Protein AF-A0A8T3XBK8-F1 (afdb_monomer)

Nearest PDB structures (foldseek):
  8esv-assembly1_B  TM=6.126E-01  e=5.737E+00  Homo sapiens

Sequence (84 aa):
MAKIVGWIILIIGLILLVISSIPPVRSAVSFIPAQITNLYLMIAGAILAILGAVMAFTGTGSQKAAEVPIYHGKDIVGFRRVGK

pLDDT: mean 82.74, std 9.87, range [54.72, 94.81]

Solvent-accessible surface area (backbone atoms only — not comparable to full-atom values): 4751 Å² total; per-residue (Å²): 108,64,42,61,54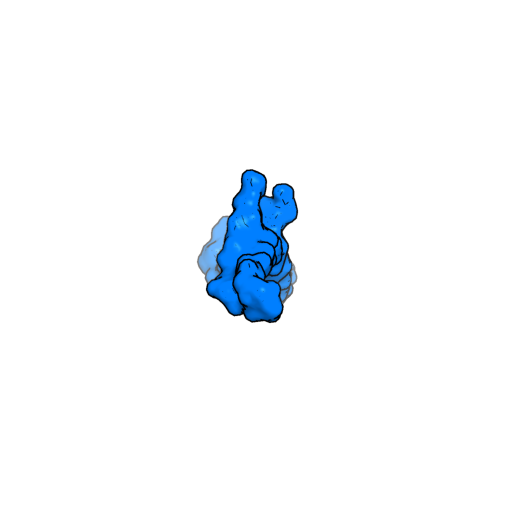,10,48,54,39,23,52,53,10,49,53,37,34,48,38,48,72,34,66,74,52,37,74,74,43,81,88,60,65,86,84,63,52,56,68,56,41,36,51,53,10,49,52,32,28,51,54,9,44,51,40,41,58,58,82,70,68,72,74,71,60,58,61,46,74,38,69,59,90,93,45,78,77,46,70,44,72,55,76,133

Secondary structure (DSSP, 8-state):
-HHHHHHHHHHHHHHHHHHHH-HHHHHH-TTS-TTS-HHHHHHHHHHHHHHHHHHHHTT-------EEEEEETTEEEEEEE---

Foldseek 3Di:
DQLVVLQVLLVVLVLLLCCLPPVVNVVVDPPDPPPDDSVNSNVSSVVSNVSSCCSNPPPPPPPQQPWDFDDDPPDGPDTDRPDD

Radius of gyration: 23.21 Å; Cα contacts (8 Å, |Δi|>4): 94; chains: 1; bounding box: 48×25×64 Å

Mean predicted aligned error: 11.09 Å

Structure (mmCIF, N/CA/C/O backbone):
data_AF-A0A8T3XBK8-F1
#
_entry.id   AF-A0A8T3XBK8-F1
#
loop_
_atom_site.group_PDB
_atom_site.id
_atom_site.type_symbol
_atom_site.label_atom_id
_atom_site.label_alt_id
_atom_site.label_comp_id
_atom_site.label_asym_id
_atom_site.label_entity_id
_atom_site.label_seq_id
_atom_site.pdbx_PDB_ins_code
_atom_site.Cartn_x
_atom_site.Cartn_y
_atom_site.Cartn_z
_atom_site.occupancy
_atom_site.B_iso_or_equiv
_atom_site.auth_seq_id
_atom_site.auth_comp_id
_atom_site.auth_asym_id
_atom_site.auth_atom_id
_atom_site.pdbx_PDB_model_num
ATOM 1 N N . MET A 1 1 ? -14.760 11.563 4.335 1.00 70.62 1 MET A N 1
ATOM 2 C CA . MET A 1 1 ? -13.560 12.280 3.851 1.00 70.62 1 MET A CA 1
ATOM 3 C C . MET A 1 1 ? -12.315 11.400 3.921 1.00 70.62 1 MET A C 1
ATOM 5 O O . MET A 1 1 ? -11.898 10.934 2.873 1.00 70.62 1 MET A O 1
ATOM 9 N N . ALA A 1 2 ? -11.789 11.069 5.110 1.00 74.31 2 ALA A N 1
ATOM 10 C CA . ALA A 1 2 ? -10.546 10.288 5.252 1.00 74.31 2 ALA A CA 1
ATOM 11 C C . ALA A 1 2 ? -10.539 8.940 4.500 1.00 74.31 2 ALA A C 1
ATOM 13 O O . ALA A 1 2 ? -9.555 8.616 3.847 1.00 74.31 2 ALA A O 1
ATOM 14 N N . LYS A 1 3 ? -11.664 8.208 4.494 1.00 80.50 3 LYS A N 1
ATOM 15 C CA . LYS A 1 3 ? -11.788 6.945 3.743 1.00 80.50 3 LYS A CA 1
ATOM 16 C C . LYS A 1 3 ? -11.676 7.131 2.228 1.00 80.50 3 LYS A C 1
ATOM 18 O O . LYS A 1 3 ? -10.999 6.352 1.575 1.00 80.50 3 LYS A O 1
ATOM 23 N N . ILE A 1 4 ? -12.311 8.170 1.673 1.00 87.56 4 ILE A N 1
ATOM 24 C CA . ILE A 1 4 ? -12.266 8.470 0.229 1.00 87.56 4 ILE A CA 1
ATOM 25 C C . ILE A 1 4 ? -10.833 8.823 -0.176 1.00 87.56 4 ILE A C 1
ATOM 27 O O . ILE A 1 4 ? -10.329 8.307 -1.166 1.00 87.56 4 ILE A O 1
ATOM 31 N N . VAL A 1 5 ? -10.156 9.638 0.638 1.00 88.69 5 VAL A N 1
ATOM 32 C CA . VAL A 1 5 ? -8.741 9.976 0.440 1.00 88.69 5 VAL A CA 1
ATOM 33 C C . VAL A 1 5 ? -7.865 8.720 0.514 1.00 88.69 5 VAL A C 1
ATOM 35 O O . VAL A 1 5 ? -7.026 8.522 -0.358 1.00 88.69 5 VAL A O 1
ATOM 38 N N . GLY A 1 6 ? -8.111 7.825 1.478 1.00 88.06 6 GLY A N 1
ATOM 39 C CA . GLY A 1 6 ? -7.414 6.539 1.583 1.00 88.06 6 GLY A CA 1
ATOM 40 C C . GLY A 1 6 ? -7.579 5.659 0.342 1.00 88.06 6 GLY A C 1
ATOM 41 O O . GLY A 1 6 ? -6.593 5.138 -0.170 1.00 88.06 6 GLY A O 1
ATOM 42 N N . TRP A 1 7 ? -8.797 5.558 -0.201 1.00 91.56 7 TRP A N 1
ATOM 43 C CA . TRP A 1 7 ? -9.060 4.817 -1.441 1.00 91.56 7 TRP A CA 1
ATOM 44 C C . TRP A 1 7 ? -8.348 5.419 -2.655 1.00 91.56 7 TRP A C 1
ATOM 46 O O . TRP A 1 7 ? -7.771 4.676 -3.444 1.00 91.56 7 TRP A O 1
ATOM 56 N N . ILE A 1 8 ? -8.338 6.747 -2.793 1.00 93.69 8 ILE A N 1
ATOM 57 C CA . ILE A 1 8 ? -7.618 7.426 -3.881 1.00 93.69 8 ILE A CA 1
ATOM 58 C C . ILE A 1 8 ? -6.116 7.129 -3.785 1.00 93.69 8 ILE A C 1
ATOM 60 O O . ILE A 1 8 ? -5.502 6.723 -4.770 1.00 93.69 8 ILE A O 1
ATOM 64 N N . ILE A 1 9 ? -5.536 7.274 -2.592 1.00 92.81 9 ILE A N 1
ATOM 65 C CA . ILE A 1 9 ? -4.114 7.001 -2.343 1.00 92.81 9 ILE A CA 1
ATOM 66 C C . ILE A 1 9 ? -3.781 5.529 -2.629 1.00 92.81 9 ILE A C 1
ATOM 68 O O . ILE A 1 9 ? -2.774 5.246 -3.277 1.00 92.81 9 ILE A O 1
ATOM 72 N N . LEU A 1 10 ? -4.641 4.598 -2.206 1.00 92.88 10 LEU A N 1
ATOM 73 C CA . LEU A 1 10 ? -4.482 3.166 -2.463 1.00 92.88 10 LEU A CA 1
ATOM 74 C C . LEU A 1 10 ? -4.463 2.862 -3.967 1.00 92.88 10 LEU A C 1
ATOM 76 O O . LEU A 1 10 ? -3.576 2.151 -4.435 1.00 92.88 10 LEU A O 1
ATOM 80 N N . ILE A 1 11 ? -5.416 3.411 -4.725 1.00 93.50 11 ILE A N 1
ATOM 81 C CA . ILE A 1 11 ? -5.503 3.209 -6.177 1.00 93.50 11 ILE A CA 1
ATOM 82 C C . ILE A 1 11 ? -4.234 3.730 -6.859 1.00 93.50 11 ILE A C 1
ATOM 84 O O . ILE A 1 11 ? -3.654 3.031 -7.687 1.00 93.50 11 ILE A O 1
ATOM 88 N N . ILE A 1 12 ? -3.757 4.916 -6.474 1.00 93.12 12 ILE A N 1
ATOM 89 C CA . ILE A 1 12 ? -2.517 5.489 -7.013 1.00 93.12 12 ILE A CA 1
ATOM 90 C C . ILE A 1 12 ? -1.308 4.600 -6.678 1.00 93.12 12 ILE A C 1
ATOM 92 O O . ILE A 1 12 ? -0.489 4.326 -7.555 1.00 93.12 12 ILE A O 1
ATOM 96 N N . GLY A 1 13 ? -1.209 4.105 -5.441 1.00 90.94 13 GLY A N 1
ATOM 97 C CA . GLY A 1 13 ? -0.141 3.191 -5.023 1.00 90.94 13 GLY A CA 1
ATOM 98 C C . GLY A 1 13 ? -0.136 1.877 -5.808 1.00 90.94 13 GLY A C 1
ATOM 99 O O . GLY A 1 13 ? 0.920 1.417 -6.243 1.00 90.94 13 GLY A O 1
ATOM 100 N N . LEU A 1 14 ? -1.319 1.311 -6.065 1.00 92.31 14 LEU A N 1
ATOM 101 C CA . LEU A 1 14 ? -1.474 0.109 -6.887 1.00 92.31 14 LEU A CA 1
ATOM 102 C C . LEU A 1 14 ? -1.079 0.352 -8.345 1.00 92.31 14 LEU A C 1
ATOM 104 O O . LEU A 1 14 ? -0.363 -0.462 -8.920 1.00 92.31 14 LEU A O 1
ATOM 108 N N . ILE A 1 15 ? -1.486 1.479 -8.932 1.00 90.31 15 ILE A N 1
ATOM 109 C CA . ILE A 1 15 ? -1.097 1.849 -10.300 1.00 90.31 15 ILE A CA 1
ATOM 110 C C . ILE A 1 15 ? 0.429 1.963 -10.408 1.00 90.31 15 ILE A C 1
ATOM 112 O O . ILE A 1 15 ? 1.020 1.406 -11.330 1.00 90.31 15 ILE A O 1
ATOM 116 N N . LEU A 1 16 ? 1.081 2.622 -9.445 1.00 88.50 16 LEU A N 1
ATOM 117 C CA . LEU A 1 16 ? 2.543 2.736 -9.403 1.00 88.50 16 LEU A CA 1
ATOM 118 C C . LEU A 1 16 ? 3.234 1.371 -9.300 1.00 88.50 16 LEU A C 1
ATOM 120 O O . LEU A 1 16 ? 4.216 1.129 -10.003 1.00 88.50 16 LEU A O 1
ATOM 124 N N . LEU A 1 17 ? 2.703 0.464 -8.479 1.00 89.69 17 LEU A N 1
ATOM 125 C CA . LEU A 1 17 ? 3.204 -0.90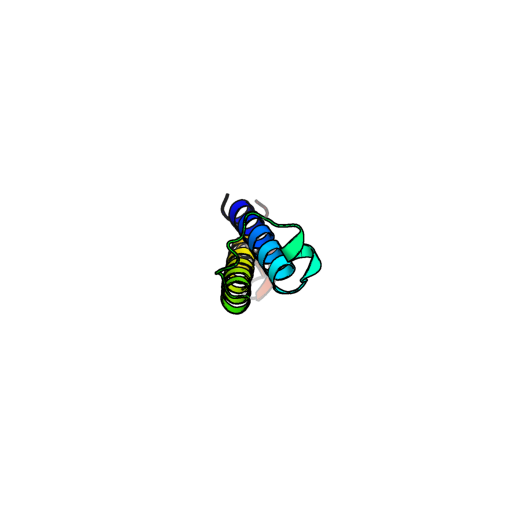7 -8.374 1.00 89.69 17 LEU A CA 1
ATOM 126 C C . LEU A 1 17 ? 3.086 -1.655 -9.704 1.00 89.69 17 LEU A C 1
ATOM 128 O O . LEU A 1 17 ? 4.075 -2.215 -10.175 1.00 89.69 17 LEU A O 1
ATOM 132 N N . VAL A 1 18 ? 1.922 -1.597 -10.353 1.00 89.12 18 VAL A N 1
ATOM 133 C CA . VAL A 1 18 ? 1.686 -2.242 -11.654 1.00 89.12 18 VAL A CA 1
ATOM 134 C C . VAL A 1 18 ? 2.643 -1.701 -12.718 1.00 89.12 18 VAL A C 1
ATOM 136 O O . VAL A 1 18 ? 3.257 -2.484 -13.442 1.00 89.12 18 VAL A O 1
ATOM 139 N N . ILE A 1 19 ? 2.836 -0.380 -12.774 1.00 87.00 19 ILE A N 1
ATOM 140 C CA . ILE A 1 19 ? 3.795 0.250 -13.690 1.00 87.00 19 ILE A CA 1
ATOM 141 C C . ILE A 1 19 ? 5.227 -0.226 -13.405 1.00 87.00 19 ILE A C 1
ATOM 143 O O . ILE A 1 19 ? 5.997 -0.458 -14.336 1.00 87.00 19 ILE A O 1
ATOM 147 N N . SER A 1 20 ? 5.596 -0.390 -12.131 1.00 85.06 20 SER A N 1
ATOM 148 C CA . SER A 1 20 ? 6.943 -0.831 -11.749 1.00 85.06 20 SER A CA 1
ATOM 149 C C . SER A 1 20 ? 7.219 -2.304 -12.077 1.00 85.06 20 SER A C 1
ATOM 151 O O . SER A 1 20 ? 8.358 -2.655 -12.382 1.00 85.06 20 SER A O 1
ATOM 153 N N . SER A 1 21 ? 6.196 -3.164 -12.028 1.00 84.31 21 SER A N 1
ATOM 154 C CA . SER A 1 21 ? 6.339 -4.616 -12.198 1.00 84.31 21 SER A CA 1
ATOM 155 C C . SER A 1 21 ? 6.098 -5.100 -13.629 1.00 84.31 21 SER A C 1
ATOM 157 O O . SER A 1 21 ? 6.606 -6.159 -13.991 1.00 84.31 21 SER A O 1
ATOM 159 N N . ILE A 1 22 ? 5.342 -4.356 -14.447 1.00 86.25 22 ILE A N 1
ATOM 160 C CA . ILE A 1 22 ? 4.963 -4.763 -15.808 1.00 86.25 22 ILE A CA 1
ATOM 161 C C . ILE A 1 22 ? 5.650 -3.844 -16.838 1.00 86.25 22 ILE A C 1
ATOM 163 O O . ILE A 1 22 ? 5.170 -2.733 -17.087 1.00 86.25 22 ILE A O 1
ATOM 167 N N . PRO A 1 23 ? 6.740 -4.290 -17.501 1.00 80.38 23 PRO A N 1
ATOM 168 C CA . PRO A 1 23 ? 7.474 -3.465 -18.466 1.00 80.38 23 PRO A CA 1
ATOM 169 C C . PRO A 1 23 ? 6.618 -2.901 -19.619 1.00 80.38 23 PRO A C 1
ATOM 171 O O . PRO A 1 23 ? 6.781 -1.720 -1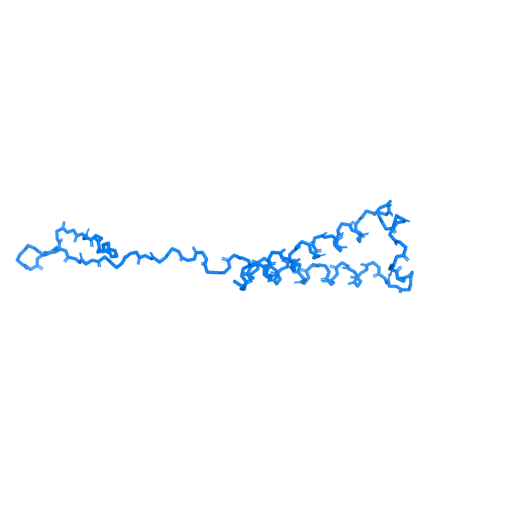9.928 1.00 80.38 23 PRO A O 1
ATOM 174 N N . PRO A 1 24 ? 5.661 -3.658 -20.206 1.00 81.94 24 PRO A N 1
ATOM 175 C CA . PRO A 1 24 ? 4.744 -3.121 -21.218 1.00 81.94 24 PRO A CA 1
ATOM 176 C C . PRO A 1 24 ? 3.912 -1.923 -20.738 1.00 81.94 24 PRO A C 1
ATOM 178 O O . PRO A 1 24 ? 3.656 -0.987 -21.496 1.00 81.94 24 PRO A O 1
ATOM 181 N N . VAL A 1 25 ? 3.507 -1.929 -19.465 1.00 82.06 25 VAL A N 1
ATOM 182 C CA . VAL A 1 25 ? 2.724 -0.837 -18.876 1.00 82.06 25 VAL A CA 1
ATOM 183 C C . VAL A 1 25 ? 3.609 0.391 -18.695 1.00 82.06 25 VAL A C 1
ATOM 185 O O . VAL A 1 25 ? 3.177 1.499 -18.994 1.00 82.06 25 VAL A O 1
ATOM 188 N N . ARG A 1 26 ? 4.877 0.212 -18.306 1.00 75.12 26 ARG A N 1
ATOM 189 C CA . ARG A 1 26 ? 5.846 1.314 -18.230 1.00 75.12 26 ARG A CA 1
ATOM 190 C C . ARG A 1 26 ? 6.076 1.977 -19.587 1.00 75.12 26 ARG A C 1
ATOM 192 O O . ARG A 1 26 ? 6.118 3.198 -19.652 1.00 75.12 26 ARG A O 1
ATOM 199 N N . SER A 1 27 ? 6.183 1.202 -20.667 1.00 78.06 27 SER A N 1
ATOM 200 C CA . SER A 1 27 ? 6.360 1.763 -22.015 1.00 78.06 27 SER A CA 1
ATOM 201 C C . SER A 1 27 ? 5.139 2.527 -22.532 1.00 78.06 27 SER A C 1
ATOM 203 O O . SER A 1 27 ? 5.294 3.430 -23.348 1.00 78.06 27 SER A O 1
ATOM 205 N N . ALA A 1 28 ? 3.936 2.206 -22.048 1.00 82.12 28 ALA A N 1
ATOM 206 C CA . ALA A 1 28 ? 2.720 2.948 -22.383 1.00 8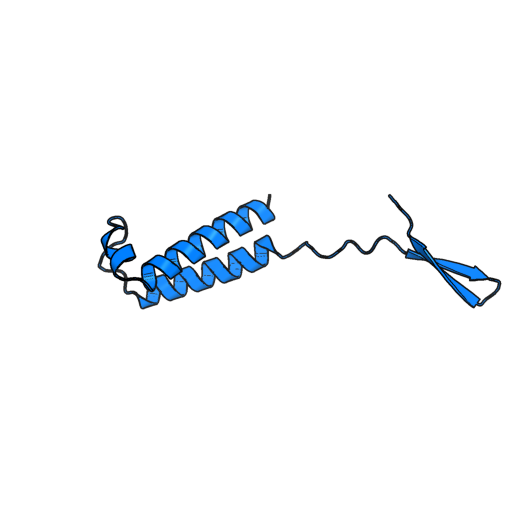2.12 28 ALA A CA 1
ATOM 207 C C . ALA A 1 28 ? 2.615 4.289 -21.630 1.00 82.12 28 ALA A C 1
ATOM 209 O O . ALA A 1 28 ? 1.803 5.142 -21.983 1.00 82.12 28 ALA A O 1
ATOM 210 N N . VAL A 1 29 ? 3.430 4.479 -20.589 1.00 78.94 29 VAL A N 1
ATOM 211 C CA . VAL A 1 29 ? 3.346 5.604 -19.664 1.00 78.94 29 VAL A CA 1
ATOM 212 C C . VAL A 1 29 ? 4.543 6.538 -19.862 1.00 78.94 29 VAL A C 1
ATOM 214 O O . VAL A 1 29 ? 5.606 6.368 -19.273 1.00 78.94 29 VAL A O 1
ATOM 217 N N . SER A 1 30 ? 4.358 7.565 -20.693 1.00 75.94 30 SER A N 1
ATOM 218 C CA . SER A 1 30 ? 5.413 8.518 -21.072 1.00 75.94 30 SER A CA 1
ATOM 219 C C . SER A 1 30 ? 5.700 9.612 -20.035 1.00 75.94 30 SER A C 1
ATOM 221 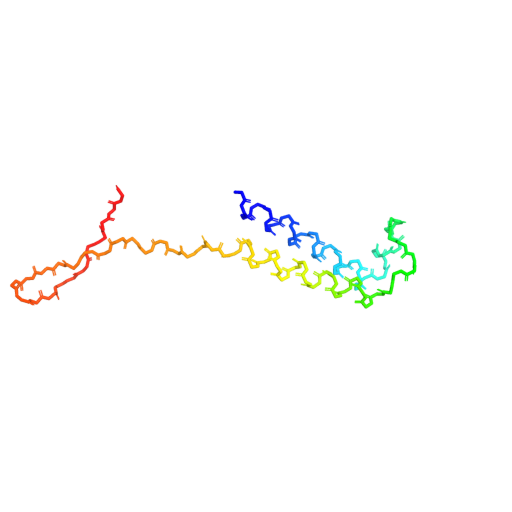O O . SER A 1 30 ? 6.698 10.318 -20.156 1.00 75.94 30 SER A O 1
ATOM 223 N N . PHE A 1 31 ? 4.857 9.767 -19.008 1.00 79.00 31 PHE A N 1
ATOM 224 C CA . PHE A 1 31 ? 5.001 10.833 -18.007 1.00 79.00 31 PHE A CA 1
ATOM 225 C C . PHE A 1 31 ? 6.031 10.531 -16.908 1.00 79.00 31 PHE A C 1
ATOM 227 O O . PHE A 1 31 ? 6.357 11.417 -16.120 1.00 79.00 31 PHE A O 1
ATOM 234 N N . ILE A 1 32 ? 6.536 9.295 -16.819 1.00 74.62 32 ILE A N 1
ATOM 235 C CA . ILE A 1 32 ? 7.520 8.910 -15.801 1.00 74.62 32 ILE A CA 1
ATOM 236 C C . ILE A 1 32 ? 8.928 9.102 -16.373 1.00 74.62 32 ILE A C 1
ATOM 238 O O . ILE A 1 32 ? 9.273 8.448 -17.360 1.00 74.62 32 ILE A O 1
ATOM 242 N N . PRO A 1 33 ? 9.778 9.941 -15.753 1.00 77.56 33 PRO A N 1
ATOM 243 C CA . PRO A 1 33 ? 11.147 10.128 -16.207 1.00 77.56 33 PRO A CA 1
ATOM 244 C C . PRO A 1 33 ? 11.908 8.797 -16.223 1.00 77.56 33 PRO A C 1
ATOM 246 O O . PRO A 1 33 ? 11.925 8.069 -15.229 1.00 77.56 33 PRO A O 1
ATOM 249 N N . ALA A 1 34 ? 12.603 8.501 -17.324 1.00 72.75 34 ALA A N 1
ATOM 250 C CA . ALA A 1 34 ? 13.413 7.282 -17.466 1.00 72.75 34 ALA A CA 1
ATOM 251 C C . ALA A 1 34 ? 14.518 7.156 -16.396 1.00 72.75 34 ALA A C 1
ATOM 253 O O . ALA A 1 34 ? 14.979 6.057 -16.098 1.00 72.75 34 ALA A O 1
ATOM 254 N N . GLN A 1 35 ? 14.893 8.290 -15.801 1.00 76.50 35 GLN A N 1
ATOM 255 C CA . GLN A 1 35 ? 15.869 8.437 -14.723 1.00 76.50 35 GLN A CA 1
ATOM 256 C C . GLN A 1 35 ? 15.432 7.742 -13.425 1.00 76.50 35 GLN A C 1
ATOM 258 O O . GLN A 1 35 ? 16.271 7.400 -12.597 1.00 76.50 35 GLN A O 1
ATOM 263 N N . ILE A 1 36 ? 14.121 7.561 -13.220 1.00 78.75 36 ILE A N 1
ATOM 264 C CA . ILE A 1 36 ? 13.609 6.945 -12.000 1.00 78.75 36 ILE A CA 1
ATOM 265 C C . ILE A 1 36 ? 13.817 5.434 -12.089 1.00 78.75 36 ILE A C 1
ATOM 267 O O . ILE A 1 36 ? 13.225 4.739 -12.922 1.00 78.75 36 ILE A O 1
ATOM 271 N N . THR A 1 37 ? 14.661 4.920 -11.198 1.00 83.31 37 THR A N 1
ATOM 272 C CA . THR A 1 37 ? 14.926 3.489 -11.058 1.00 83.31 37 THR A CA 1
ATOM 273 C C . THR A 1 37 ? 13.657 2.749 -10.631 1.00 83.31 37 THR A C 1
ATOM 275 O O . THR A 1 37 ? 12.926 3.214 -9.754 1.00 83.31 37 THR A O 1
ATOM 278 N N . ASN A 1 38 ? 13.429 1.552 -11.184 1.00 82.88 38 ASN A N 1
ATOM 279 C CA . ASN A 1 38 ? 12.291 0.692 -10.821 1.00 82.88 38 ASN A CA 1
ATOM 280 C C . ASN A 1 38 ? 12.181 0.465 -9.307 1.00 82.88 38 ASN A C 1
ATOM 282 O O . ASN A 1 38 ? 11.078 0.432 -8.772 1.00 82.88 38 ASN A O 1
ATOM 286 N N . LEU A 1 39 ? 13.322 0.377 -8.616 1.00 85.94 39 LEU A N 1
ATOM 287 C CA . LEU A 1 39 ? 13.387 0.243 -7.162 1.00 85.94 39 LEU A CA 1
ATOM 288 C C . LEU A 1 39 ? 12.638 1.381 -6.445 1.00 85.94 39 LEU A C 1
ATOM 290 O O . LEU A 1 39 ? 11.849 1.124 -5.542 1.00 85.94 39 LEU A O 1
ATOM 294 N N . TYR A 1 40 ? 12.838 2.632 -6.869 1.00 88.31 40 TYR A N 1
ATOM 295 C CA . TYR A 1 40 ? 12.197 3.790 -6.243 1.00 88.31 40 TYR A CA 1
ATOM 296 C C . TYR A 1 40 ? 10.692 3.830 -6.511 1.00 88.31 40 TYR A C 1
ATOM 298 O O . TYR A 1 40 ? 9.926 4.122 -5.596 1.00 88.31 40 TYR A O 1
ATOM 306 N N . LEU A 1 41 ? 10.255 3.486 -7.729 1.00 86.75 41 LEU A N 1
ATOM 307 C CA . LEU A 1 41 ? 8.826 3.382 -8.060 1.00 86.75 41 LEU A CA 1
ATOM 308 C C . LEU A 1 41 ? 8.137 2.290 -7.241 1.00 86.75 41 LEU A C 1
ATOM 310 O O . LEU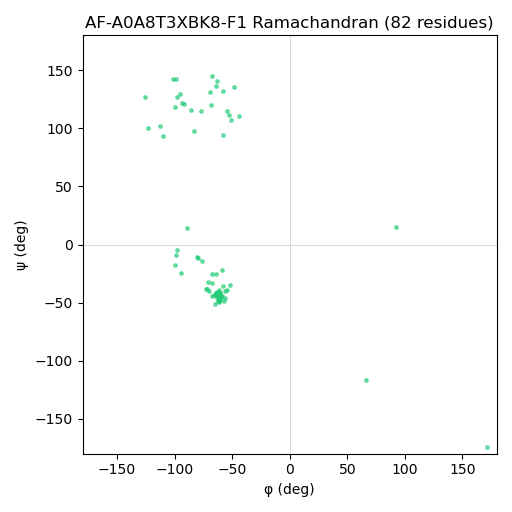 A 1 41 ? 7.031 2.496 -6.750 1.00 86.75 41 LEU A O 1
ATOM 314 N N . MET A 1 42 ? 8.810 1.155 -7.059 1.00 89.75 42 MET A N 1
ATOM 315 C CA . MET A 1 42 ? 8.289 0.034 -6.287 1.00 89.75 42 MET A CA 1
ATOM 316 C C . MET A 1 42 ? 8.178 0.383 -4.797 1.00 89.75 42 MET A C 1
ATOM 318 O O . MET A 1 42 ? 7.141 0.128 -4.188 1.00 89.75 42 MET A O 1
ATOM 322 N N . ILE A 1 43 ? 9.200 1.032 -4.221 1.00 92.25 43 ILE A N 1
ATOM 323 C CA . ILE A 1 43 ? 9.176 1.512 -2.829 1.00 92.25 43 ILE A CA 1
ATOM 324 C C . ILE A 1 43 ? 8.066 2.554 -2.640 1.00 92.25 43 ILE A C 1
ATOM 326 O O . ILE A 1 43 ? 7.264 2.434 -1.715 1.00 92.25 43 ILE A O 1
ATOM 330 N N . ALA A 1 44 ? 7.974 3.548 -3.528 1.00 89.69 44 ALA A N 1
ATOM 331 C CA . ALA A 1 44 ? 6.947 4.584 -3.452 1.00 89.69 44 ALA A CA 1
ATOM 332 C C . ALA A 1 44 ? 5.529 4.003 -3.590 1.00 89.69 44 ALA A C 1
ATOM 334 O O . ALA A 1 44 ? 4.646 4.336 -2.797 1.00 89.69 44 ALA A O 1
ATOM 335 N N . GLY A 1 45 ? 5.319 3.098 -4.551 1.00 90.94 45 GLY A N 1
ATOM 336 C CA . GLY A 1 45 ? 4.046 2.410 -4.758 1.00 90.94 45 GLY A CA 1
ATOM 337 C C . GLY A 1 45 ? 3.641 1.556 -3.556 1.00 90.94 45 GLY A C 1
ATOM 338 O O . GLY A 1 45 ? 2.498 1.635 -3.110 1.00 90.94 45 GLY A O 1
ATOM 339 N N . ALA A 1 46 ? 4.584 0.813 -2.969 1.00 92.25 46 ALA A N 1
ATOM 340 C CA . ALA A 1 46 ? 4.341 0.014 -1.770 1.00 92.25 46 ALA A CA 1
ATOM 341 C C . ALA A 1 46 ? 3.955 0.882 -0.563 1.00 92.25 46 ALA A C 1
ATOM 343 O O . ALA A 1 46 ? 2.970 0.58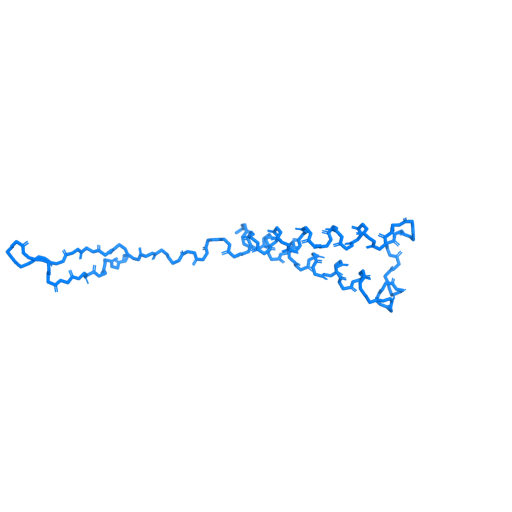5 0.112 1.00 92.25 46 ALA A O 1
ATOM 344 N N . ILE A 1 47 ? 4.675 1.982 -0.316 1.00 94.81 47 ILE A N 1
ATOM 345 C CA . ILE A 1 47 ? 4.368 2.910 0.783 1.00 94.81 47 ILE A CA 1
ATOM 346 C C . ILE A 1 47 ? 2.970 3.512 0.607 1.00 94.81 47 ILE A C 1
ATOM 348 O O . ILE A 1 47 ? 2.176 3.508 1.549 1.00 94.81 47 ILE A O 1
ATOM 352 N N . LEU A 1 48 ? 2.641 3.991 -0.597 1.00 93.38 48 LEU A N 1
ATOM 353 C CA . LEU A 1 48 ? 1.326 4.565 -0.889 1.00 93.38 48 LEU A CA 1
ATOM 354 C C . LEU A 1 48 ? 0.207 3.528 -0.758 1.00 93.38 48 LEU A C 1
ATOM 356 O O . LEU A 1 48 ? -0.830 3.832 -0.176 1.00 93.38 48 LEU A O 1
ATOM 360 N N . ALA A 1 49 ? 0.417 2.299 -1.232 1.00 92.81 49 ALA A N 1
ATOM 361 C CA . ALA A 1 49 ? -0.559 1.225 -1.088 1.00 92.81 49 ALA A CA 1
ATOM 362 C C . ALA A 1 49 ? -0.807 0.881 0.391 1.00 92.81 49 ALA A 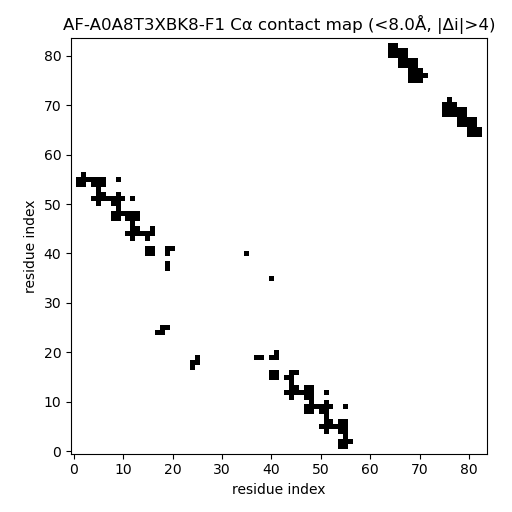C 1
ATOM 364 O O . ALA A 1 49 ? -1.958 0.764 0.804 1.00 92.81 49 ALA A O 1
ATOM 365 N N . ILE A 1 50 ? 0.247 0.787 1.209 1.00 93.50 50 ILE A N 1
ATOM 366 C CA . ILE A 1 50 ? 0.124 0.501 2.646 1.00 93.50 50 ILE A CA 1
ATOM 367 C C . ILE A 1 50 ? -0.597 1.644 3.367 1.00 93.50 50 ILE A C 1
ATOM 369 O O . ILE A 1 50 ? -1.574 1.402 4.074 1.00 93.50 50 ILE A O 1
ATOM 373 N N . LEU A 1 51 ? -0.164 2.893 3.173 1.00 91.62 51 LEU A N 1
ATOM 374 C CA . LEU A 1 51 ? -0.784 4.056 3.818 1.00 91.62 51 LEU A CA 1
ATOM 375 C C . LEU A 1 51 ? -2.239 4.243 3.373 1.00 91.62 51 LEU A C 1
ATOM 377 O O . LEU A 1 51 ? -3.116 4.477 4.206 1.00 91.62 51 LEU A O 1
ATOM 381 N N . GLY A 1 52 ? -2.504 4.083 2.076 1.00 89.62 52 GLY A N 1
ATOM 382 C CA . GLY A 1 52 ? -3.846 4.131 1.506 1.00 89.62 52 GLY A CA 1
ATOM 383 C C . GLY A 1 52 ? -4.752 3.050 2.087 1.00 89.62 52 GLY A C 1
ATOM 384 O O . GLY A 1 52 ? -5.867 3.355 2.506 1.00 89.62 52 GLY A O 1
ATOM 385 N N . ALA A 1 53 ? -4.260 1.812 2.204 1.00 89.00 53 ALA A N 1
ATOM 386 C CA . ALA A 1 53 ? -4.993 0.711 2.825 1.00 89.00 53 ALA A CA 1
ATOM 387 C C . ALA A 1 53 ? -5.307 1.015 4.291 1.00 89.00 53 ALA A C 1
ATOM 389 O O . ALA A 1 53 ? -6.464 0.933 4.702 1.00 89.00 53 ALA A O 1
ATOM 390 N N . VAL A 1 54 ? -4.311 1.433 5.074 1.00 90.00 54 VAL A N 1
ATOM 391 C CA . VAL A 1 54 ? -4.526 1.788 6.480 1.00 90.00 54 VAL A CA 1
ATOM 392 C C . VAL A 1 54 ? -5.585 2.884 6.587 1.00 90.00 54 VAL A C 1
ATOM 394 O O . VAL A 1 54 ? -6.545 2.711 7.326 1.00 90.00 54 VAL A O 1
ATOM 397 N N . MET A 1 55 ? -5.506 3.970 5.817 1.00 87.88 55 MET A N 1
ATOM 398 C CA . MET A 1 55 ? -6.511 5.044 5.866 1.00 87.88 55 MET A CA 1
ATOM 399 C C . MET A 1 55 ? -7.901 4.629 5.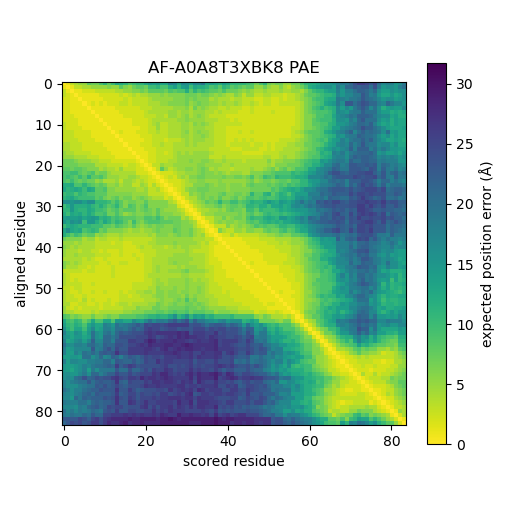353 1.00 87.88 55 MET A C 1
ATOM 401 O O . MET A 1 55 ? -8.911 5.127 5.852 1.00 87.88 55 MET A O 1
ATOM 405 N N . ALA A 1 56 ? -7.979 3.736 4.363 1.00 87.25 56 ALA A N 1
ATOM 406 C CA . ALA A 1 56 ? -9.244 3.256 3.807 1.00 87.25 56 ALA A CA 1
ATOM 407 C C . ALA A 1 56 ? -9.971 2.297 4.765 1.00 87.25 56 ALA A C 1
ATOM 409 O O . ALA A 1 56 ? -11.200 2.354 4.883 1.00 87.25 56 ALA A O 1
ATOM 410 N N . PHE A 1 57 ? -9.216 1.439 5.459 1.00 83.81 57 PHE A N 1
ATOM 411 C CA . PHE A 1 57 ? -9.753 0.373 6.307 1.00 83.81 57 PHE A CA 1
ATOM 412 C C . PHE A 1 57 ? -9.771 0.714 7.803 1.00 83.81 57 PHE A C 1
ATOM 414 O O . PHE A 1 57 ? -10.524 0.101 8.558 1.00 83.81 57 PHE A O 1
ATOM 421 N N . THR A 1 58 ? -9.020 1.713 8.269 1.00 76.88 58 THR A N 1
ATOM 422 C CA . THR A 1 58 ? -9.163 2.201 9.649 1.00 76.88 58 THR A CA 1
ATOM 423 C C . THR A 1 58 ? -10.510 2.913 9.819 1.00 76.88 58 THR A C 1
ATOM 425 O O . THR A 1 58 ? -10.943 3.729 9.006 1.00 76.88 58 THR A O 1
ATOM 428 N N . GLY A 1 59 ? -11.248 2.550 10.872 1.00 61.91 59 GLY A N 1
ATOM 429 C CA . GLY A 1 59 ? -12.587 3.091 11.137 1.00 61.91 59 GLY A CA 1
ATOM 430 C C . GLY A 1 59 ? -13.751 2.279 10.554 1.00 61.91 59 GLY A C 1
ATOM 431 O O . GLY A 1 59 ? -14.871 2.785 10.485 1.00 61.91 59 GLY A O 1
ATOM 432 N N . THR A 1 60 ? -13.533 1.033 10.126 1.00 58.75 60 THR A N 1
ATOM 433 C CA . THR A 1 60 ? -14.584 -0.012 10.084 1.00 58.75 60 THR A CA 1
ATOM 434 C C . THR A 1 60 ? -14.672 -0.793 11.391 1.00 58.75 60 THR A C 1
ATOM 436 O O . THR A 1 60 ? -15.334 -1.828 11.442 1.00 58.75 60 THR A O 1
ATOM 439 N N . GLY A 1 61 ? -14.058 -0.284 12.466 1.00 57.00 61 GLY A N 1
ATOM 440 C CA . GLY A 1 61 ? -14.378 -0.725 13.814 1.00 57.00 61 GLY A CA 1
ATOM 441 C C . GLY A 1 61 ? -15.885 -0.635 13.974 1.00 57.00 61 GLY A C 1
ATOM 442 O O . GLY A 1 61 ? -16.436 0.465 13.996 1.00 57.00 61 GLY A O 1
ATOM 443 N N . SER A 1 62 ? -16.538 -1.799 13.985 1.00 54.72 62 SER A N 1
ATOM 444 C CA . SER A 1 62 ? -17.926 -1.943 14.385 1.00 54.72 62 SER A CA 1
ATOM 445 C C . SER A 1 62 ? -18.056 -1.107 15.646 1.00 54.72 62 SER A C 1
ATOM 447 O O . SER A 1 62 ? -17.399 -1.413 16.645 1.00 54.72 62 SER A O 1
ATOM 449 N N . GLN A 1 63 ? -18.786 0.012 15.576 1.00 60.47 63 GLN A N 1
ATOM 450 C CA . GLN A 1 63 ? -19.269 0.659 16.782 1.00 60.47 63 GLN A CA 1
ATOM 451 C C . GLN A 1 63 ? -20.085 -0.438 17.445 1.00 60.47 63 GLN A C 1
ATOM 453 O O . GLN A 1 63 ? -21.222 -0.677 17.041 1.00 60.47 63 GLN A O 1
ATOM 458 N N . LYS A 1 64 ? -19.457 -1.193 18.358 1.00 59.91 64 LYS A N 1
ATOM 459 C CA . LYS A 1 64 ? -20.154 -2.174 19.171 1.00 59.91 64 LYS A CA 1
ATOM 460 C C . LYS A 1 64 ? -21.281 -1.364 19.778 1.00 59.91 64 LYS A C 1
ATOM 462 O O . LYS A 1 64 ? -21.013 -0.388 20.481 1.00 59.91 64 LYS A O 1
ATOM 467 N N . ALA A 1 65 ? -22.510 -1.671 19.361 1.00 66.62 65 ALA A N 1
ATOM 468 C CA . ALA A 1 65 ? -23.681 -1.014 19.907 1.00 66.62 65 ALA A CA 1
ATOM 469 C C . ALA A 1 65 ? -23.525 -1.072 21.425 1.00 66.62 65 ALA A C 1
ATOM 471 O O . ALA A 1 65 ? -23.071 -2.097 21.936 1.00 66.62 65 ALA A O 1
ATOM 472 N N . ALA A 1 66 ? -23.796 0.029 22.123 1.00 72.38 66 ALA A N 1
ATOM 473 C CA . ALA A 1 66 ? -23.716 0.013 23.572 1.00 72.38 66 ALA A CA 1
ATOM 474 C C . ALA A 1 66 ? -24.621 -1.128 24.062 1.00 72.38 66 ALA A C 1
ATOM 476 O O . ALA A 1 66 ? -25.824 -1.141 23.794 1.00 72.38 66 ALA A O 1
ATOM 477 N N . GLU A 1 67 ? -24.018 -2.143 24.673 1.00 80.00 67 GLU A N 1
ATOM 478 C CA . GLU A 1 67 ? -24.727 -3.292 25.215 1.00 80.00 67 GLU A CA 1
ATOM 479 C C . GLU A 1 67 ? -24.859 -3.062 26.715 1.00 80.00 67 GLU A C 1
ATOM 481 O O . GLU A 1 67 ? -23.865 -2.904 27.422 1.00 80.00 67 GLU A O 1
ATOM 486 N N . VAL A 1 68 ? -26.101 -2.984 27.191 1.00 82.44 68 VAL A N 1
ATOM 487 C CA . VAL A 1 68 ? -26.402 -2.816 28.613 1.00 82.44 68 VAL A CA 1
ATOM 488 C C . VAL A 1 68 ? -26.717 -4.194 29.195 1.00 82.44 68 VAL A C 1
ATOM 490 O O . VAL A 1 68 ? -27.570 -4.899 28.641 1.00 82.44 68 VAL A O 1
ATOM 493 N N . PRO A 1 69 ? -26.045 -4.609 30.283 1.00 87.56 69 PRO A N 1
ATOM 494 C CA . PRO A 1 69 ? -26.358 -5.863 30.955 1.00 87.56 69 PRO A CA 1
ATOM 495 C C . PRO A 1 69 ? -27.779 -5.831 31.538 1.00 87.56 69 PRO A C 1
ATOM 497 O O . PRO A 1 69 ? -28.209 -4.839 32.126 1.00 87.56 69 PRO A O 1
ATOM 500 N N . ILE A 1 70 ? -28.512 -6.929 31.365 1.00 85.88 70 ILE A N 1
ATOM 501 C CA . ILE A 1 70 ? -29.821 -7.175 31.972 1.00 85.88 70 ILE A CA 1
ATOM 502 C C . ILE A 1 70 ? -29.577 -7.955 33.264 1.00 85.88 70 ILE A C 1
ATOM 504 O O . ILE A 1 70 ? -29.001 -9.043 33.228 1.00 85.88 70 ILE A O 1
ATOM 508 N N . TYR A 1 71 ? -30.025 -7.409 34.392 1.00 90.69 71 TYR A N 1
ATOM 509 C CA . TYR A 1 71 ? -29.876 -8.034 35.706 1.00 90.69 71 TYR A CA 1
ATOM 510 C C . TYR A 1 71 ? -31.158 -8.754 36.131 1.00 90.69 71 TYR A C 1
ATOM 512 O O . TYR A 1 71 ? -32.262 -8.253 35.915 1.00 90.69 71 TYR A O 1
ATOM 520 N N . HIS A 1 72 ? -31.003 -9.900 36.791 1.00 83.94 72 HIS A N 1
ATOM 521 C CA . HIS A 1 72 ? -32.050 -10.566 37.557 1.00 83.94 72 HIS A CA 1
ATOM 522 C C . HIS A 1 72 ? -31.547 -10.744 38.993 1.00 83.94 72 HIS A C 1
ATOM 524 O O . HIS A 1 72 ? -30.719 -11.605 39.285 1.00 83.94 72 HIS A O 1
ATOM 530 N N . GLY A 1 73 ? -31.982 -9.861 39.894 1.00 89.75 73 GLY A N 1
ATOM 531 C CA . GLY A 1 73 ? -31.393 -9.771 41.230 1.00 89.75 73 GLY A CA 1
ATOM 532 C C . GLY A 1 73 ? -29.938 -9.295 41.163 1.00 89.75 73 GLY A C 1
ATOM 533 O O . GLY A 1 73 ? -29.682 -8.170 40.737 1.00 89.75 73 GLY A O 1
ATOM 534 N N . LYS A 1 74 ? -28.994 -10.142 41.597 1.00 88.19 74 LYS A N 1
ATOM 535 C CA . LYS A 1 74 ? -27.544 -9.866 41.544 1.00 88.19 74 LYS A CA 1
ATOM 536 C C . LYS A 1 74 ? -26.842 -10.501 40.337 1.00 88.19 74 LYS A C 1
ATOM 538 O O . LYS A 1 74 ? -25.665 -10.219 40.125 1.00 88.19 74 LYS A O 1
ATOM 543 N N . ASP A 1 75 ? -27.554 -11.296 39.540 1.00 86.81 75 ASP A N 1
ATOM 544 C CA . ASP A 1 75 ? -26.976 -12.052 38.430 1.00 86.81 75 ASP A CA 1
ATOM 545 C C . ASP A 1 75 ? -27.251 -11.376 37.081 1.00 86.81 75 ASP A C 1
ATOM 547 O O . ASP A 1 75 ? -28.325 -10.812 36.851 1.00 86.81 75 ASP A O 1
ATOM 551 N N . ILE A 1 76 ? -26.274 -11.428 36.171 1.00 85.81 76 ILE A N 1
ATOM 552 C CA . ILE A 1 76 ? -26.419 -10.927 34.796 1.00 85.81 76 ILE A CA 1
ATOM 553 C C . ILE A 1 76 ? -27.031 -12.042 33.949 1.00 85.81 76 ILE A C 1
ATOM 555 O O . ILE A 1 76 ? -26.408 -13.081 33.740 1.00 85.81 76 ILE A O 1
ATOM 559 N N . VAL A 1 77 ? -28.239 -11.813 33.436 1.00 88.94 77 VAL A N 1
ATOM 560 C CA . VAL A 1 77 ? -28.999 -12.798 32.645 1.00 88.94 77 VAL A CA 1
ATOM 561 C C . VAL A 1 77 ? -28.894 -12.580 31.136 1.00 88.94 77 VAL A C 1
ATOM 563 O O . VAL A 1 77 ? -29.318 -13.427 30.355 1.00 88.94 77 VAL A O 1
ATOM 566 N N . GLY A 1 78 ? -28.314 -11.465 30.695 1.00 86.88 78 GLY A N 1
ATOM 567 C CA . GLY A 1 78 ? -28.069 -11.215 29.279 1.00 86.88 78 GLY A CA 1
ATOM 568 C C . GLY A 1 78 ? -27.588 -9.800 29.000 1.00 86.88 78 GLY A C 1
ATOM 569 O O . GLY A 1 78 ? -27.373 -9.011 29.915 1.00 86.88 78 GLY A O 1
ATOM 570 N N . PHE A 1 79 ? -27.451 -9.467 27.719 1.00 87.81 79 PHE A N 1
ATOM 571 C CA . PHE A 1 79 ? -27.081 -8.133 27.255 1.00 87.81 79 PHE A CA 1
ATOM 572 C C . PHE A 1 79 ? -28.125 -7.642 26.255 1.00 87.81 79 PHE A C 1
ATOM 574 O O . PHE A 1 79 ? -28.433 -8.326 25.277 1.00 87.81 79 PHE A O 1
ATOM 581 N N . ARG A 1 80 ? -28.685 -6.453 26.494 1.00 82.50 80 ARG A N 1
ATOM 582 C CA . ARG A 1 80 ? -29.573 -5.783 25.541 1.00 82.50 80 ARG A CA 1
ATOM 583 C C . ARG A 1 80 ? -28.759 -4.801 24.716 1.00 82.50 80 ARG A C 1
ATOM 585 O O . ARG A 1 80 ? -28.080 -3.937 25.267 1.00 82.50 80 ARG A O 1
ATOM 592 N N . ARG A 1 81 ? -28.899 -4.868 23.393 1.00 79.88 81 ARG A N 1
ATOM 593 C CA . ARG A 1 81 ? -28.416 -3.804 22.508 1.00 79.88 81 ARG A CA 1
ATOM 594 C C . ARG A 1 81 ? -29.264 -2.557 22.717 1.00 79.88 81 ARG A C 1
ATOM 596 O O . ARG A 1 81 ? -30.477 -2.596 22.499 1.00 79.88 81 ARG A O 1
ATOM 603 N N . VAL A 1 82 ? -28.635 -1.461 23.120 1.00 72.44 82 VAL A N 1
ATOM 604 C CA . VAL A 1 82 ? -29.279 -0.150 23.129 1.00 72.44 82 VAL A CA 1
ATOM 605 C C . VAL A 1 82 ? -29.145 0.398 21.712 1.00 72.44 82 VAL A C 1
ATOM 607 O O . VAL A 1 82 ? -28.076 0.834 21.286 1.00 72.44 82 VAL A O 1
ATOM 610 N N . GLY A 1 83 ? -30.206 0.225 20.924 1.00 66.56 83 GLY A N 1
ATOM 611 C CA . GLY A 1 83 ? -30.308 0.820 19.594 1.00 66.56 83 GLY A CA 1
ATOM 612 C C . GLY A 1 83 ? -30.415 2.343 19.695 1.00 66.56 83 GLY A C 1
ATOM 613 O O . GLY A 1 83 ? -30.988 2.837 20.663 1.00 66.56 83 GLY A O 1
ATOM 614 N N . LYS A 1 84 ? -29.816 3.027 18.712 1.00 54.81 84 LYS A N 1
ATOM 615 C CA . LYS A 1 84 ? -29.720 4.489 18.553 1.00 54.81 84 LYS A CA 1
ATOM 616 C C . LYS A 1 84 ? -31.019 5.247 18.798 1.00 54.81 84 LYS A C 1
ATOM 618 O O . LYS A 1 84 ? -32.052 4.796 18.259 1.00 54.81 84 LYS A O 1
#